Protein AF-A0A9N9K9S3-F1 (afdb_monomer_lite)

Secondary structure (DSSP, 8-state):
-HHHHHHHHTT--S----HHHHHHHHHHHHHHHHHHHHHHTSSSGGGSGGGTT-TT-SHHHHHHHHHTHHHHHHHHHHHHHHHTS--S-----

Organism: NCBI:txid60492

pLDDT: mean 82.79, std 10.07, range [51.0, 92.62]

Sequence (93 aa):
RLSMLLAKYVDDVVMSQNTRAIKSRKDSLWSLVEKLTFVFNHPNPTEHYLFENVPEINEEGIKNILSFYETGKLRFQEVLEEDVYKTKPQTSK

Radius of gyration: 15.92 Å; chains: 1; bounding box: 38×24×42 Å

Foldseek 3Di:
DVLVVLCVVVVNPDPDPDPVVVVVSVVVVVVVVVVVVVLVPDPCSCPDPVCVVVPCPDPVNNVVVVVCVVVVVVVVVVCCCVPPVVVDDDDDD

Structure (mmCIF, N/CA/C/O backbone):
data_AF-A0A9N9K9S3-F1
#
_entry.id   AF-A0A9N9K9S3-F1
#
loop_
_atom_site.group_PDB
_atom_site.id
_atom_site.type_symbol
_atom_site.label_atom_id
_atom_site.label_alt_id
_atom_site.label_comp_id
_atom_site.label_asym_id
_atom_site.label_entity_id
_atom_site.label_seq_id
_atom_site.pdbx_PDB_ins_code
_atom_site.Cartn_x
_atom_site.Cartn_y
_atom_site.Cartn_z
_atom_site.occupancy
_atom_site.B_iso_or_equiv
_atom_site.auth_seq_id
_atom_site.auth_comp_id
_atom_site.auth_asym_id
_atom_site.auth_atom_id
_atom_site.pdbx_PDB_model_num
ATOM 1 N N . ARG A 1 1 ? -11.157 6.106 10.564 1.00 72.12 1 ARG A N 1
ATOM 2 C CA . ARG A 1 1 ? -10.216 6.660 9.557 1.00 72.12 1 ARG A CA 1
ATOM 3 C C . ARG A 1 1 ? -9.823 5.622 8.514 1.00 72.12 1 ARG A C 1
ATOM 5 O O . ARG A 1 1 ? -9.779 5.979 7.347 1.00 72.12 1 ARG A O 1
ATOM 12 N N . LEU A 1 2 ? -9.615 4.354 8.878 1.00 75.31 2 LEU A N 1
ATOM 13 C CA . LEU A 1 2 ? -9.251 3.285 7.943 1.00 75.31 2 LEU A CA 1
ATOM 14 C C . LEU A 1 2 ? -10.214 3.168 6.751 1.00 75.31 2 LEU A C 1
ATOM 16 O O . LEU A 1 2 ? -9.774 3.197 5.612 1.00 75.31 2 LEU A O 1
ATOM 20 N N . SER A 1 3 ? -11.530 3.125 6.978 1.00 70.81 3 SER A N 1
ATOM 21 C CA . SER A 1 3 ? -12.496 3.054 5.869 1.00 70.81 3 SER A CA 1
ATOM 22 C C . SER A 1 3 ? -12.440 4.272 4.937 1.00 70.81 3 SER A C 1
ATOM 24 O O . SER A 1 3 ? -12.616 4.106 3.739 1.00 70.81 3 SER A O 1
ATOM 26 N N . MET A 1 4 ? -12.149 5.470 5.462 1.00 73.75 4 MET A N 1
ATOM 27 C CA . MET A 1 4 ? -11.954 6.680 4.646 1.00 73.75 4 MET A CA 1
ATOM 28 C C . MET A 1 4 ? -10.612 6.667 3.907 1.00 73.75 4 MET A C 1
ATOM 30 O O . MET A 1 4 ? -10.556 7.086 2.759 1.00 73.75 4 MET A O 1
ATOM 34 N N . LEU A 1 5 ? -9.541 6.174 4.540 1.00 74.75 5 LEU A N 1
ATOM 35 C CA . LEU A 1 5 ? -8.236 5.967 3.903 1.00 74.75 5 LEU A CA 1
ATOM 36 C C . LEU A 1 5 ? -8.364 5.017 2.711 1.00 74.75 5 LEU A C 1
ATOM 38 O O . LEU A 1 5 ? -7.892 5.330 1.624 1.00 74.75 5 LEU A O 1
ATOM 42 N N . LEU A 1 6 ? -9.055 3.893 2.910 1.00 74.12 6 LEU A N 1
ATOM 43 C CA . LEU A 1 6 ? -9.321 2.923 1.856 1.00 74.12 6 LEU A CA 1
ATOM 44 C C . LEU A 1 6 ? -10.193 3.522 0.749 1.00 74.12 6 LEU A C 1
ATOM 46 O O . LEU A 1 6 ? -9.853 3.369 -0.416 1.00 74.12 6 LEU A O 1
ATOM 50 N N . ALA A 1 7 ? -11.263 4.244 1.097 1.00 71.38 7 ALA A N 1
ATOM 51 C CA . ALA A 1 7 ? -12.141 4.893 0.120 1.00 71.38 7 ALA A CA 1
ATOM 52 C C . ALA A 1 7 ? -11.421 5.957 -0.719 1.00 71.38 7 ALA A C 1
ATOM 54 O O . ALA A 1 7 ? -11.582 5.978 -1.934 1.00 71.38 7 ALA A O 1
ATOM 55 N N . LYS A 1 8 ? -10.564 6.778 -0.095 1.00 70.38 8 LYS A N 1
ATOM 56 C CA . LYS A 1 8 ? -9.721 7.755 -0.801 1.00 70.38 8 LYS A CA 1
ATOM 57 C C . LYS A 1 8 ? -8.796 7.078 -1.812 1.00 70.38 8 LYS A C 1
ATOM 59 O O . LYS A 1 8 ? -8.536 7.638 -2.867 1.00 70.38 8 LYS A O 1
ATOM 64 N N . TYR A 1 9 ? -8.288 5.893 -1.481 1.00 70.06 9 TYR A N 1
ATOM 65 C CA . TYR A 1 9 ? -7.380 5.162 -2.358 1.00 70.06 9 TYR A CA 1
ATOM 66 C C . TYR A 1 9 ? -8.086 4.546 -3.575 1.00 70.06 9 TYR A C 1
ATOM 68 O O . TYR A 1 9 ? -7.480 4.429 -4.632 1.00 70.06 9 TYR A O 1
ATOM 76 N N . VAL A 1 10 ? -9.365 4.182 -3.449 1.00 70.00 10 VAL A N 1
ATOM 77 C CA . VAL A 1 10 ? -10.169 3.635 -4.559 1.00 70.00 10 VAL A CA 1
ATOM 78 C C . VAL A 1 10 ? -11.015 4.695 -5.280 1.00 70.00 10 VAL A C 1
ATOM 80 O O . VAL A 1 10 ? -11.956 4.331 -5.979 1.00 70.00 10 VAL A O 1
ATOM 83 N N . ASP A 1 11 ? -10.700 5.982 -5.083 1.00 65.38 11 ASP A N 1
ATOM 84 C CA . ASP A 1 11 ? -11.441 7.147 -5.602 1.00 65.38 11 ASP A CA 1
ATOM 85 C C . ASP A 1 11 ? -12.966 7.053 -5.400 1.00 65.38 11 ASP A C 1
ATOM 87 O O . ASP A 1 11 ? -13.783 7.466 -6.222 1.00 65.38 11 ASP A O 1
ATOM 91 N N . ASP A 1 12 ? -13.373 6.467 -4.273 1.00 65.19 12 ASP A N 1
ATOM 92 C CA . ASP A 1 12 ? -14.778 6.259 -3.963 1.00 65.19 12 ASP A CA 1
ATOM 93 C C . ASP A 1 12 ? -15.295 7.412 -3.104 1.00 65.19 12 ASP A C 1
ATOM 95 O O . ASP A 1 12 ? -15.334 7.358 -1.870 1.00 65.19 12 ASP A O 1
ATOM 99 N N . VAL A 1 13 ? -15.667 8.493 -3.793 1.00 58.66 13 VAL A N 1
ATOM 100 C CA . VAL A 1 13 ? -16.213 9.728 -3.208 1.00 58.66 13 VAL A CA 1
ATOM 101 C C . VAL A 1 13 ? -17.538 9.469 -2.474 1.00 58.66 13 VAL A C 1
ATOM 103 O O . VAL A 1 13 ? -17.913 10.215 -1.567 1.00 58.66 13 VAL A O 1
ATOM 106 N N . VAL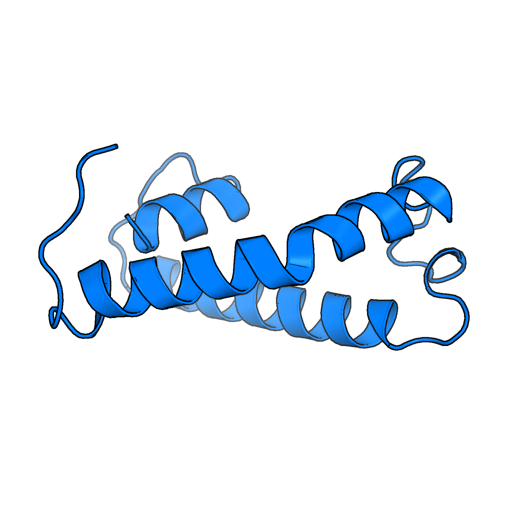 A 1 14 ? -18.242 8.384 -2.812 1.00 58.19 14 VAL A N 1
ATOM 107 C CA . VAL A 1 14 ? -19.522 8.017 -2.211 1.00 58.19 14 VAL A CA 1
ATOM 108 C C . VAL A 1 14 ? -19.306 6.794 -1.335 1.00 58.19 14 VAL A C 1
ATOM 110 O O . VAL A 1 14 ? -19.312 5.670 -1.814 1.00 58.19 14 VAL A O 1
ATOM 113 N N . MET A 1 15 ? -19.175 6.994 -0.021 1.00 61.84 15 MET A N 1
ATOM 114 C CA . MET A 1 15 ? -19.109 5.924 0.987 1.00 61.84 15 MET A CA 1
ATOM 115 C C . MET A 1 15 ? -20.404 5.088 1.011 1.00 61.84 15 MET A C 1
ATOM 117 O O . MET A 1 15 ? -21.186 5.138 1.960 1.00 61.84 15 MET A O 1
ATOM 121 N N . SER A 1 16 ? -20.649 4.304 -0.039 1.00 62.38 16 SER A N 1
ATOM 122 C CA . SER A 1 16 ? -21.802 3.431 -0.165 1.00 62.38 16 SER A CA 1
ATOM 123 C C . SER A 1 16 ? -21.736 2.411 0.961 1.00 62.38 16 SER A C 1
ATOM 125 O O . SER A 1 16 ? -20.766 1.657 1.085 1.00 62.38 16 SER A O 1
ATOM 127 N N . GLN A 1 17 ? -22.763 2.403 1.807 1.00 67.06 17 GLN A N 1
ATOM 128 C CA . GLN A 1 17 ? -22.856 1.501 2.955 1.00 67.06 17 GLN A CA 1
ATOM 129 C C . GLN A 1 17 ? -23.385 0.111 2.570 1.00 67.06 17 GLN A C 1
ATOM 131 O O . GLN A 1 17 ? -23.537 -0.756 3.429 1.00 67.06 17 GLN A O 1
ATOM 136 N N . ASN A 1 18 ? -23.646 -0.138 1.280 1.00 76.19 18 ASN A N 1
ATOM 137 C CA . ASN A 1 18 ? -24.112 -1.439 0.817 1.00 76.19 18 ASN A CA 1
ATOM 138 C C . ASN A 1 18 ? -23.018 -2.505 1.010 1.00 76.19 18 ASN A C 1
ATOM 140 O O . ASN A 1 18 ? -21.919 -2.399 0.461 1.00 76.19 18 ASN A O 1
ATOM 144 N N . THR A 1 19 ? -23.339 -3.574 1.740 1.00 73.31 19 THR A N 1
ATOM 145 C CA . THR A 1 19 ? -22.430 -4.688 2.052 1.00 73.31 19 THR A CA 1
ATOM 146 C C . THR A 1 19 ? -21.817 -5.333 0.807 1.00 73.31 19 THR A C 1
ATOM 148 O O . THR A 1 19 ? -20.636 -5.680 0.817 1.00 73.31 19 THR A O 1
ATOM 151 N N . ARG A 1 20 ? -22.576 -5.450 -0.292 1.00 76.06 20 ARG A N 1
ATOM 152 C CA . ARG A 1 20 ? -22.073 -5.991 -1.566 1.00 76.06 20 ARG A CA 1
ATOM 153 C C . ARG A 1 20 ? -21.017 -5.071 -2.180 1.00 76.06 20 ARG A C 1
ATOM 155 O O . ARG A 1 20 ? -19.970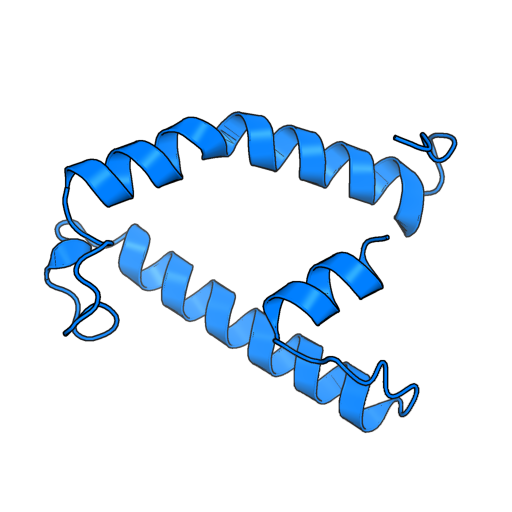 -5.550 -2.604 1.00 76.06 20 ARG A O 1
ATOM 162 N N . ALA A 1 21 ? -21.267 -3.762 -2.171 1.00 72.38 21 ALA A N 1
ATOM 163 C CA . ALA A 1 21 ? -20.318 -2.764 -2.659 1.00 72.38 21 ALA A CA 1
ATOM 164 C C . ALA A 1 21 ? -19.063 -2.700 -1.770 1.00 72.38 21 ALA A C 1
ATOM 166 O O . ALA A 1 21 ? -17.949 -2.582 -2.268 1.00 72.38 21 ALA A O 1
ATOM 167 N N . ILE A 1 22 ? -19.209 -2.839 -0.446 1.00 70.94 22 ILE A N 1
ATOM 168 C CA . ILE A 1 22 ? -18.074 -2.965 0.487 1.00 70.94 22 ILE A CA 1
ATOM 169 C C . ILE A 1 22 ? -17.211 -4.186 0.144 1.00 70.94 22 ILE A C 1
ATOM 171 O O . ILE A 1 22 ? -15.994 -4.049 0.049 1.00 70.94 22 ILE A O 1
ATOM 175 N N . LYS A 1 23 ? -17.819 -5.365 -0.043 1.00 76.94 23 LYS A N 1
ATOM 176 C CA . LYS A 1 23 ? -17.078 -6.593 -0.363 1.00 76.94 23 LYS A CA 1
ATOM 177 C C . LYS A 1 23 ? -16.331 -6.468 -1.691 1.00 76.94 23 LYS A C 1
ATOM 179 O O . LYS A 1 23 ? -15.124 -6.661 -1.712 1.00 76.94 23 LYS A O 1
ATOM 184 N N . SER A 1 24 ? -17.023 -6.045 -2.750 1.00 79.50 24 SER A N 1
ATOM 185 C CA . SER A 1 24 ? -16.407 -5.857 -4.068 1.00 79.50 24 SER A CA 1
ATOM 186 C C . SER A 1 24 ? -15.198 -4.919 -4.016 1.00 79.50 24 SER A C 1
ATOM 188 O O . SER A 1 24 ? -14.186 -5.208 -4.639 1.00 79.50 24 SER A O 1
ATOM 190 N N . ARG A 1 25 ? -15.266 -3.826 -3.241 1.00 76.69 25 ARG A N 1
ATOM 191 C CA . ARG A 1 25 ? -14.141 -2.888 -3.077 1.00 76.69 25 ARG A CA 1
ATOM 192 C C . ARG A 1 25 ? -12.941 -3.523 -2.391 1.00 76.69 25 ARG A C 1
ATOM 194 O O . ARG A 1 25 ? -11.814 -3.303 -2.820 1.00 76.69 25 ARG A O 1
ATOM 201 N N . LYS A 1 26 ? -13.176 -4.300 -1.330 1.00 80.62 26 LYS A N 1
ATOM 202 C CA . LYS A 1 26 ? -12.102 -5.019 -0.634 1.00 80.62 26 LYS A CA 1
ATOM 203 C C . LYS A 1 26 ? -11.426 -6.017 -1.566 1.00 80.62 26 LYS A C 1
ATOM 205 O O . LYS A 1 26 ? -10.204 -6.040 -1.603 1.00 80.62 26 LYS A O 1
ATOM 210 N N . ASP A 1 27 ? -12.206 -6.763 -2.341 1.00 85.25 27 ASP A N 1
ATOM 211 C CA . ASP A 1 27 ? -11.685 -7.753 -3.286 1.00 85.25 27 ASP A CA 1
ATOM 212 C C . ASP A 1 27 ? -10.872 -7.075 -4.409 1.00 85.25 27 ASP A C 1
ATOM 214 O O . ASP A 1 27 ? -9.759 -7.501 -4.717 1.00 85.25 27 ASP A O 1
ATOM 218 N N . SER A 1 28 ? -11.367 -5.965 -4.975 1.00 83.31 28 SER A N 1
ATOM 219 C CA . SER A 1 28 ? -10.634 -5.182 -5.983 1.00 83.31 28 SER A CA 1
ATOM 220 C C . SER A 1 28 ? -9.342 -4.579 -5.434 1.00 83.31 28 SER A C 1
ATOM 222 O O . SER A 1 28 ? -8.304 -4.654 -6.091 1.00 83.31 28 SER A O 1
ATOM 224 N N . LEU A 1 29 ? -9.386 -4.007 -4.228 1.00 84.50 29 LEU A N 1
ATOM 225 C CA . LEU A 1 29 ? -8.203 -3.461 -3.572 1.00 84.50 29 LEU A CA 1
ATOM 226 C C . LEU A 1 29 ? -7.181 -4.560 -3.272 1.00 84.50 29 LEU A C 1
ATOM 228 O O . LEU A 1 29 ? -5.991 -4.361 -3.487 1.00 84.50 29 LEU A O 1
ATOM 232 N N . TRP A 1 30 ? -7.641 -5.720 -2.804 1.00 88.56 30 TRP A N 1
ATOM 233 C CA . TRP A 1 30 ? -6.770 -6.855 -2.531 1.00 88.56 30 TRP A CA 1
ATOM 234 C C . TRP A 1 30 ? -6.068 -7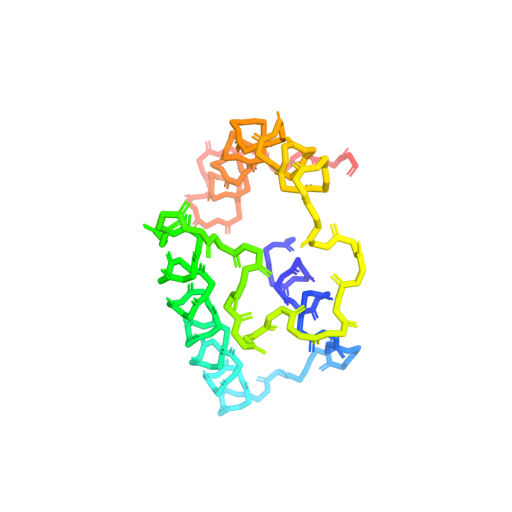.336 -3.803 1.00 88.56 30 TRP A C 1
ATOM 236 O O . TRP A 1 30 ? -4.849 -7.472 -3.814 1.00 88.56 30 TRP A O 1
ATOM 246 N N . SER A 1 31 ? -6.805 -7.468 -4.911 1.00 89.62 31 SER A N 1
ATOM 247 C CA . SER A 1 31 ? -6.216 -7.811 -6.211 1.00 89.62 31 SER A CA 1
ATOM 248 C C . SER A 1 31 ? -5.200 -6.768 -6.692 1.00 89.62 31 SER A C 1
ATOM 250 O O . SER A 1 31 ? -4.180 -7.126 -7.281 1.00 89.62 31 SER A O 1
ATOM 252 N N . LEU A 1 32 ? -5.444 -5.478 -6.441 1.00 86.88 32 LEU A N 1
ATOM 253 C CA . LEU A 1 32 ? -4.476 -4.427 -6.750 1.00 86.88 32 LEU A CA 1
ATOM 254 C C . LEU A 1 32 ? -3.195 -4.579 -5.919 1.00 86.88 32 LEU A C 1
ATOM 256 O O . LEU A 1 32 ? -2.108 -4.509 -6.485 1.00 86.88 32 LEU A O 1
ATOM 260 N N . VAL A 1 33 ? -3.312 -4.828 -4.611 1.00 88.50 33 VAL A N 1
ATOM 261 C CA . VAL A 1 33 ? -2.155 -5.084 -3.737 1.00 88.50 33 VAL A CA 1
ATOM 262 C C . VAL A 1 33 ? -1.349 -6.270 -4.257 1.00 88.50 33 VAL A C 1
ATOM 264 O O . VAL A 1 33 ? -0.143 -6.139 -4.426 1.00 88.50 33 VAL A O 1
ATOM 267 N N . GLU A 1 34 ? -1.999 -7.386 -4.593 1.00 92.50 34 GLU A N 1
ATOM 268 C CA . GLU A 1 34 ? -1.323 -8.571 -5.137 1.00 92.50 34 GLU A CA 1
ATOM 269 C C . GLU A 1 34 ? -0.547 -8.256 -6.423 1.00 92.50 34 GLU A C 1
ATOM 271 O O . GLU A 1 34 ? 0.621 -8.630 -6.549 1.00 92.50 34 GLU A O 1
ATOM 276 N N . LYS A 1 35 ? -1.161 -7.515 -7.355 1.00 90.94 35 LYS A N 1
ATOM 277 C CA . LYS A 1 35 ? -0.501 -7.082 -8.596 1.00 90.94 35 LYS A CA 1
ATOM 278 C C . LYS A 1 35 ? 0.691 -6.176 -8.311 1.00 90.94 35 LYS A C 1
ATOM 280 O O . LYS A 1 35 ? 1.768 -6.419 -8.840 1.00 90.94 35 LYS A O 1
ATOM 285 N N . LEU A 1 36 ? 0.528 -5.158 -7.468 1.00 89.00 36 LEU A N 1
ATOM 286 C CA . LEU A 1 36 ? 1.612 -4.232 -7.139 1.00 89.00 36 LEU A CA 1
ATOM 287 C C . LEU A 1 36 ? 2.762 -4.951 -6.426 1.00 89.00 36 LEU A C 1
ATOM 289 O O . LEU A 1 36 ? 3.915 -4.749 -6.788 1.00 89.00 36 LEU A O 1
ATOM 293 N N . THR A 1 37 ? 2.468 -5.832 -5.467 1.00 90.00 37 THR A N 1
ATOM 294 C CA . THR A 1 37 ? 3.481 -6.655 -4.793 1.00 90.00 37 THR A CA 1
ATOM 295 C C . THR A 1 37 ? 4.242 -7.526 -5.786 1.00 90.00 37 THR A C 1
ATOM 297 O O . THR A 1 37 ? 5.464 -7.605 -5.706 1.00 90.00 37 THR A O 1
ATOM 300 N N . PHE A 1 38 ? 3.550 -8.155 -6.739 1.00 91.12 38 PHE A N 1
ATOM 301 C CA . PHE A 1 38 ? 4.203 -8.933 -7.787 1.00 91.12 38 PHE A CA 1
ATOM 302 C C . PHE A 1 38 ? 5.172 -8.076 -8.614 1.00 91.12 38 PHE A C 1
ATOM 304 O O . PHE A 1 38 ? 6.320 -8.471 -8.803 1.00 91.12 38 PHE A O 1
ATOM 311 N N . VAL A 1 39 ? 4.745 -6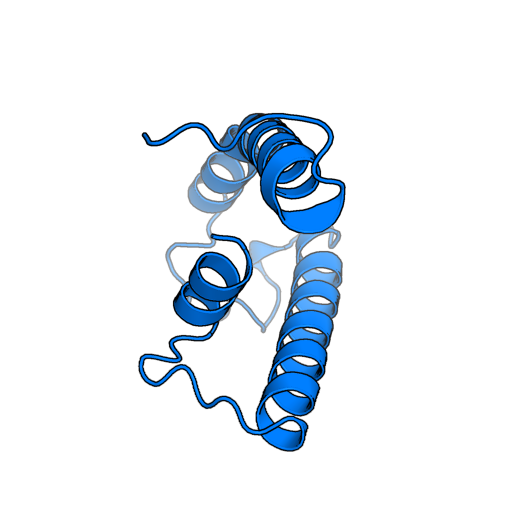.884 -9.044 1.00 90.81 39 VAL A N 1
ATOM 312 C CA . VAL A 1 39 ? 5.581 -5.999 -9.868 1.00 90.81 39 VAL A CA 1
ATOM 313 C C . VAL A 1 39 ? 6.780 -5.453 -9.104 1.00 90.81 39 VAL A C 1
ATOM 315 O O . VAL A 1 39 ? 7.894 -5.507 -9.613 1.00 90.81 39 VAL A O 1
ATOM 318 N N . PHE A 1 40 ? 6.586 -4.949 -7.885 1.00 87.94 40 PHE A N 1
ATOM 319 C CA . PHE A 1 40 ? 7.680 -4.371 -7.097 1.00 87.94 40 PHE A CA 1
ATOM 320 C C . PHE A 1 40 ? 8.721 -5.407 -6.651 1.00 87.94 40 PHE A C 1
ATOM 322 O O . PHE A 1 40 ? 9.850 -5.031 -6.353 1.00 87.94 40 PHE A O 1
ATOM 329 N N . ASN A 1 41 ? 8.368 -6.696 -6.634 1.00 88.06 41 ASN A N 1
ATOM 330 C CA . ASN A 1 41 ? 9.308 -7.788 -6.377 1.00 88.06 41 ASN A CA 1
ATOM 331 C C . ASN A 1 41 ? 10.042 -8.275 -7.642 1.00 88.06 41 ASN A C 1
ATOM 333 O O . ASN A 1 41 ? 10.917 -9.137 -7.541 1.00 88.06 41 ASN A O 1
ATOM 337 N N . HIS A 1 42 ? 9.693 -7.769 -8.828 1.00 88.31 42 HIS A N 1
ATOM 338 C CA . HIS A 1 42 ? 10.410 -8.076 -10.063 1.00 88.31 42 HIS A CA 1
ATOM 339 C C . HIS A 1 42 ? 11.798 -7.402 -10.053 1.00 88.31 42 HIS A C 1
ATOM 341 O O . HIS A 1 42 ? 11.903 -6.281 -9.558 1.00 88.31 42 HIS A O 1
ATOM 347 N N . PRO A 1 43 ? 12.858 -8.016 -10.622 1.00 86.12 43 PRO A N 1
ATOM 348 C CA . PRO A 1 43 ? 14.191 -7.404 -10.669 1.00 86.12 43 PRO A CA 1
ATOM 349 C C . PRO A 1 43 ? 14.212 -6.029 -11.350 1.00 86.12 43 PRO A C 1
ATOM 351 O O . PRO A 1 43 ? 14.890 -5.121 -10.881 1.00 86.12 43 PRO A O 1
ATOM 354 N N . ASN A 1 44 ? 13.413 -5.881 -12.410 1.00 87.56 44 ASN A N 1
ATOM 355 C CA . ASN A 1 44 ? 13.232 -4.634 -13.152 1.00 87.56 44 ASN A CA 1
ATOM 356 C C . ASN A 1 44 ? 11.758 -4.209 -13.065 1.00 87.56 44 ASN A C 1
ATOM 358 O O . ASN A 1 44 ? 10.971 -4.558 -13.948 1.00 87.56 44 ASN A O 1
ATOM 362 N N . PRO A 1 45 ? 11.334 -3.536 -11.985 1.00 85.88 45 PRO A N 1
ATOM 363 C CA . PRO A 1 45 ? 9.937 -3.149 -11.808 1.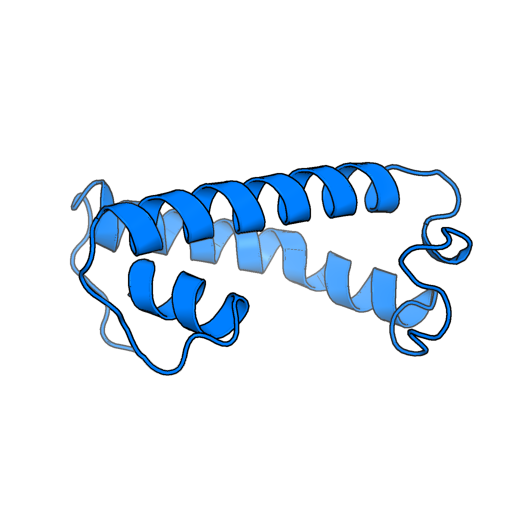00 85.88 45 PRO A CA 1
ATOM 364 C C . PRO A 1 45 ? 9.506 -2.075 -12.816 1.00 85.88 45 PRO A C 1
ATOM 366 O O . PRO A 1 45 ? 8.370 -2.106 -13.273 1.00 85.88 45 PRO A O 1
ATOM 369 N N . THR A 1 46 ? 10.411 -1.175 -13.219 1.00 87.38 46 THR A N 1
ATOM 370 C CA . THR A 1 46 ? 10.161 -0.073 -14.174 1.00 87.38 46 THR A CA 1
ATOM 371 C C . THR A 1 46 ? 9.809 -0.540 -15.589 1.00 87.38 46 THR A C 1
ATOM 373 O O . THR A 1 46 ? 9.169 0.194 -16.332 1.00 87.38 46 THR A O 1
ATOM 376 N N . GLU A 1 47 ? 10.203 -1.757 -15.968 1.00 87.75 47 GLU A N 1
ATOM 377 C CA . GLU A 1 47 ? 9.951 -2.332 -17.298 1.00 87.75 47 GLU A CA 1
ATOM 378 C C . GLU A 1 47 ? 8.632 -3.115 -17.365 1.00 87.75 47 GLU A C 1
ATOM 380 O O . GLU A 1 47 ? 8.237 -3.609 -18.422 1.00 87.75 47 GLU A O 1
ATOM 385 N N . HIS A 1 48 ? 7.941 -3.276 -16.236 1.00 89.62 48 HIS A N 1
ATOM 386 C CA . HIS A 1 48 ? 6.717 -4.058 -16.192 1.00 89.62 48 HIS A CA 1
ATOM 387 C C . HIS A 1 48 ? 5.563 -3.312 -16.879 1.00 89.62 48 HIS A C 1
ATOM 389 O O . HIS A 1 48 ? 5.310 -2.146 -16.586 1.00 89.62 48 HIS A O 1
ATOM 395 N N . TYR A 1 49 ? 4.781 -4.009 -17.713 1.00 89.19 49 TYR A N 1
ATOM 396 C CA . TYR A 1 49 ? 3.684 -3.421 -18.507 1.00 89.19 49 TYR A CA 1
ATOM 397 C C . TYR A 1 49 ? 2.639 -2.647 -17.680 1.00 89.19 49 TYR A C 1
ATOM 399 O O . TYR A 1 49 ? 1.967 -1.756 -18.183 1.00 89.19 49 TYR A O 1
ATOM 407 N N . LEU A 1 50 ? 2.492 -2.977 -16.393 1.00 87.12 50 LEU A N 1
ATOM 408 C CA . LEU A 1 50 ? 1.588 -2.260 -15.481 1.00 87.12 50 LEU A CA 1
ATOM 409 C C . LEU A 1 50 ? 2.013 -0.811 -15.207 1.00 87.12 50 LEU A C 1
ATOM 411 O O . LEU A 1 50 ? 1.179 -0.024 -14.768 1.00 87.12 50 LEU A O 1
ATOM 415 N N . PHE A 1 51 ? 3.276 -0.467 -15.451 1.00 88.19 51 PHE A N 1
ATOM 416 C CA . PHE A 1 51 ? 3.803 0.890 -15.325 1.00 88.19 51 PHE A CA 1
ATOM 417 C C . PHE A 1 51 ? 4.086 1.538 -16.682 1.00 88.19 51 PHE A C 1
ATOM 419 O O . PHE A 1 51 ? 4.677 2.616 -16.749 1.00 88.19 51 PHE A O 1
ATOM 426 N N . GLU A 1 52 ? 3.619 0.922 -17.770 1.00 87.19 52 GLU A N 1
ATOM 427 C CA . GLU A 1 52 ? 3.652 1.547 -19.084 1.00 87.19 52 GLU A CA 1
ATOM 428 C C . GLU A 1 52 ? 2.862 2.865 -19.036 1.00 87.19 52 GLU A C 1
ATOM 430 O O . GLU A 1 52 ? 1.724 2.912 -18.570 1.00 87.19 52 GLU A O 1
ATOM 435 N N . ASN A 1 53 ? 3.475 3.950 -19.512 1.00 87.50 53 ASN A N 1
ATOM 436 C CA . ASN A 1 53 ? 2.926 5.311 -19.462 1.00 87.50 53 ASN A CA 1
ATOM 437 C C . ASN A 1 53 ? 2.755 5.910 -18.053 1.00 87.50 53 ASN A C 1
ATOM 439 O O . ASN A 1 53 ? 1.998 6.867 -17.896 1.00 87.50 53 ASN A O 1
ATOM 443 N N . VAL A 1 54 ? 3.472 5.402 -17.045 1.00 89.62 54 VAL A N 1
ATOM 444 C CA . VAL A 1 54 ? 3.522 6.009 -15.705 1.00 89.62 54 VAL A CA 1
ATOM 445 C C . VAL A 1 54 ? 4.900 6.653 -15.493 1.00 89.62 54 VAL A C 1
ATOM 447 O O . VAL A 1 54 ? 5.805 6.005 -14.962 1.00 89.62 54 VAL A O 1
ATOM 450 N N . PRO A 1 55 ? 5.113 7.910 -15.936 1.00 88.31 55 PRO A N 1
ATOM 451 C CA . PRO A 1 55 ? 6.432 8.552 -15.911 1.00 88.31 55 PRO A CA 1
ATOM 452 C C . PRO A 1 55 ? 6.999 8.725 -14.495 1.00 88.31 55 PRO A C 1
ATOM 454 O O . PRO A 1 55 ? 8.214 8.837 -14.325 1.00 88.31 55 PRO A O 1
ATOM 457 N N . GLU A 1 56 ? 6.137 8.723 -13.476 1.00 90.62 56 GLU A N 1
ATOM 458 C CA . GLU A 1 56 ? 6.503 8.769 -12.064 1.00 90.62 56 GLU A CA 1
ATOM 459 C C . GLU A 1 56 ? 7.131 7.460 -11.571 1.00 90.62 56 GLU A C 1
ATOM 461 O O . GLU A 1 56 ? 7.825 7.474 -10.559 1.00 90.62 56 GLU A O 1
ATOM 466 N N . ILE A 1 57 ? 6.932 6.333 -12.264 1.00 90.81 57 ILE A N 1
ATOM 467 C CA . ILE A 1 57 ? 7.523 5.033 -11.915 1.00 90.81 57 ILE A CA 1
ATOM 468 C C . ILE A 1 57 ? 8.820 4.821 -12.705 1.00 90.81 57 ILE A C 1
ATOM 470 O O . ILE A 1 57 ? 8.995 3.878 -13.472 1.00 90.81 57 ILE A O 1
ATOM 474 N N . ASN A 1 58 ? 9.757 5.738 -12.487 1.00 90.50 58 ASN A N 1
ATOM 475 C CA . ASN A 1 58 ? 11.157 5.602 -12.882 1.00 90.50 58 ASN A CA 1
ATOM 476 C C . ASN A 1 58 ? 12.019 5.230 -11.657 1.00 90.50 58 ASN A C 1
ATOM 478 O O . ASN A 1 58 ? 11.508 5.116 -10.542 1.00 90.50 58 ASN A O 1
ATOM 482 N N . GLU A 1 59 ? 13.326 5.034 -11.838 1.00 89.19 59 GLU A N 1
ATOM 483 C CA . GLU A 1 59 ? 14.229 4.641 -10.744 1.00 89.19 59 GLU A CA 1
ATOM 484 C C . GLU A 1 59 ? 14.171 5.593 -9.536 1.00 89.19 59 GLU A C 1
ATOM 486 O O . GLU A 1 59 ? 14.102 5.146 -8.388 1.00 89.19 59 GLU A O 1
ATOM 491 N N . GLU A 1 60 ? 14.154 6.906 -9.781 1.00 92.56 60 GLU A N 1
ATOM 492 C CA . GLU A 1 60 ? 14.061 7.920 -8.729 1.00 92.56 60 GLU A CA 1
ATOM 493 C C . GLU A 1 60 ? 12.694 7.883 -8.041 1.00 92.56 60 GLU A C 1
ATOM 495 O O . GLU A 1 60 ? 12.611 7.914 -6.813 1.00 92.56 60 GLU A O 1
ATOM 500 N N . GLY A 1 61 ? 11.620 7.749 -8.814 1.00 91.88 61 GLY A N 1
ATOM 501 C CA . GLY A 1 61 ? 10.266 7.626 -8.293 1.00 91.88 61 GLY A CA 1
ATOM 502 C C . GLY A 1 61 ? 10.081 6.397 -7.408 1.00 91.88 61 GLY A C 1
ATOM 503 O O . GLY A 1 61 ? 9.556 6.510 -6.300 1.00 91.88 61 GLY A O 1
ATOM 504 N N . ILE A 1 62 ? 10.593 5.237 -7.829 1.00 89.69 62 ILE A N 1
ATOM 505 C CA . ILE A 1 62 ? 10.579 4.016 -7.014 1.00 89.69 62 ILE A CA 1
ATOM 506 C C . ILE A 1 62 ? 11.395 4.216 -5.740 1.00 89.69 62 ILE A C 1
ATOM 508 O O . ILE A 1 62 ? 10.917 3.901 -4.650 1.00 89.69 62 ILE A O 1
ATOM 512 N N . LYS A 1 63 ? 12.599 4.788 -5.842 1.00 90.69 63 LYS A N 1
ATOM 513 C CA . LYS A 1 63 ? 13.427 5.096 -4.671 1.00 90.69 63 LYS A CA 1
ATOM 514 C C . LYS A 1 63 ? 12.690 6.011 -3.690 1.00 90.69 63 LYS A C 1
ATOM 516 O O . LYS A 1 63 ? 12.719 5.762 -2.485 1.00 90.69 63 LYS A O 1
ATOM 521 N N . ASN A 1 64 ? 11.993 7.025 -4.197 1.00 91.62 64 ASN A N 1
ATOM 522 C CA . ASN A 1 64 ? 11.187 7.932 -3.389 1.00 91.62 64 ASN A CA 1
ATOM 523 C C . ASN A 1 64 ? 10.025 7.201 -2.710 1.00 91.62 64 ASN A C 1
ATOM 525 O O . ASN A 1 64 ? 9.857 7.356 -1.503 1.00 91.62 64 ASN A O 1
ATOM 529 N N . ILE A 1 65 ? 9.278 6.352 -3.423 1.00 88.50 65 ILE A N 1
ATOM 530 C CA . ILE A 1 65 ? 8.206 5.525 -2.838 1.00 88.50 65 ILE A CA 1
ATOM 531 C C . ILE A 1 65 ? 8.756 4.652 -1.703 1.00 88.50 65 ILE A C 1
ATOM 533 O O . ILE A 1 65 ? 8.206 4.640 -0.599 1.00 88.50 65 ILE A O 1
ATOM 537 N N . LEU A 1 66 ? 9.869 3.958 -1.950 1.00 88.00 66 LEU A N 1
ATOM 538 C CA . LEU A 1 66 ? 10.490 3.064 -0.973 1.00 88.00 66 LEU A CA 1
ATOM 539 C C . LEU A 1 66 ? 11.055 3.819 0.238 1.00 88.00 66 LEU A C 1
ATOM 541 O O . LEU A 1 66 ? 11.034 3.282 1.344 1.00 88.00 66 LEU A O 1
ATOM 545 N N . SER A 1 67 ? 11.485 5.075 0.072 1.00 92.56 67 SER A N 1
ATOM 546 C CA . SER A 1 67 ? 11.975 5.906 1.183 1.00 92.56 67 SER A CA 1
ATOM 547 C C . SER A 1 67 ? 10.930 6.131 2.282 1.00 92.56 67 SER A C 1
ATOM 549 O O . SER A 1 67 ? 11.280 6.255 3.454 1.00 92.56 67 SER A O 1
ATOM 551 N N . PHE A 1 68 ? 9.642 6.108 1.928 1.00 89.94 68 PHE A N 1
ATOM 552 C CA . PHE A 1 68 ? 8.539 6.271 2.873 1.00 89.94 68 PHE A CA 1
ATOM 553 C C . PHE A 1 68 ? 8.007 4.943 3.417 1.00 89.94 68 PHE A C 1
ATOM 555 O O . PHE A 1 68 ? 7.103 4.963 4.251 1.00 89.94 68 PHE A O 1
ATOM 562 N N . TYR A 1 69 ? 8.531 3.797 2.972 1.00 87.50 69 TYR A N 1
ATOM 563 C CA . TYR A 1 69 ? 7.952 2.490 3.281 1.00 87.50 69 TYR A CA 1
ATOM 564 C C . TYR A 1 69 ? 7.898 2.215 4.788 1.00 87.50 69 TYR A C 1
ATOM 566 O O . TYR A 1 69 ? 6.830 1.923 5.326 1.00 87.50 69 TYR A O 1
ATOM 574 N N . GLU A 1 70 ? 9.019 2.387 5.492 1.00 90.50 70 GLU A N 1
ATOM 575 C CA . GLU A 1 70 ? 9.076 2.135 6.937 1.00 90.50 70 GLU A CA 1
ATOM 576 C C . GLU A 1 70 ? 8.200 3.116 7.728 1.00 90.50 70 GLU A C 1
ATOM 578 O O . GLU A 1 70 ? 7.450 2.712 8.618 1.00 90.50 70 GLU A O 1
ATOM 583 N N . THR A 1 71 ? 8.206 4.403 7.365 1.00 92.00 71 THR A N 1
ATOM 584 C CA . THR A 1 71 ? 7.336 5.405 8.002 1.00 92.00 71 THR A CA 1
ATOM 585 C C . THR A 1 71 ? 5.857 5.112 7.749 1.00 92.00 71 THR A C 1
ATOM 587 O O . THR A 1 71 ? 5.038 5.193 8.665 1.00 92.00 71 THR A O 1
ATOM 590 N N . GLY A 1 72 ? 5.505 4.728 6.521 1.00 89.31 72 GLY A N 1
ATOM 591 C CA . GLY A 1 72 ? 4.152 4.334 6.146 1.00 89.31 72 GLY A CA 1
ATOM 592 C C . GLY A 1 72 ? 3.690 3.101 6.917 1.00 89.31 72 GLY A C 1
ATOM 593 O O . GLY A 1 72 ? 2.579 3.088 7.445 1.00 89.31 72 GLY A O 1
ATOM 594 N N . LYS A 1 73 ? 4.556 2.094 7.059 1.00 89.75 73 LYS A N 1
ATOM 595 C CA . LYS A 1 73 ? 4.285 0.872 7.824 1.00 89.75 73 LYS A CA 1
ATOM 596 C C . LYS A 1 73 ? 3.983 1.170 9.291 1.00 89.75 73 LYS A C 1
ATOM 598 O O . LYS A 1 73 ? 2.977 0.682 9.804 1.00 89.75 73 LYS A O 1
ATOM 603 N N . LEU A 1 74 ? 4.798 2.003 9.941 1.00 92.38 74 LEU A N 1
ATOM 604 C CA . LEU A 1 74 ? 4.543 2.448 11.316 1.00 92.38 74 LEU A CA 1
ATOM 605 C C . LEU A 1 74 ? 3.191 3.155 11.422 1.00 92.38 74 LEU A C 1
ATOM 607 O O . LEU A 1 74 ? 2.380 2.833 12.290 1.00 92.38 74 LEU A O 1
ATOM 611 N N . ARG A 1 75 ? 2.895 4.059 10.482 1.00 88.94 75 ARG A N 1
ATOM 612 C CA . ARG A 1 75 ? 1.615 4.768 10.466 1.00 88.94 75 ARG A CA 1
ATOM 613 C C . ARG A 1 75 ? 0.425 3.821 10.288 1.00 88.94 75 ARG A C 1
ATOM 615 O O . ARG A 1 75 ? -0.607 4.013 10.927 1.00 88.94 75 ARG A O 1
ATOM 622 N N . PHE A 1 76 ? 0.549 2.795 9.447 1.00 87.19 76 PHE A N 1
ATOM 623 C CA . PHE A 1 76 ? -0.491 1.777 9.289 1.00 87.19 76 PHE A CA 1
ATOM 624 C C . PHE A 1 76 ? -0.700 0.955 10.563 1.00 87.19 76 PHE A C 1
ATOM 626 O O . PHE A 1 76 ? -1.847 0.677 10.910 1.00 87.19 76 PHE A O 1
ATOM 633 N N . GLN A 1 77 ? 0.371 0.601 11.278 1.00 90.00 77 GLN A N 1
ATOM 634 C CA . GLN A 1 77 ? 0.266 -0.095 12.564 1.00 90.00 77 GLN A CA 1
ATOM 635 C C . GLN A 1 77 ? -0.489 0.744 13.599 1.00 90.00 77 GLN A C 1
ATOM 637 O O . GLN A 1 77 ? -1.407 0.230 14.234 1.00 90.00 77 GLN A O 1
ATOM 642 N N . GLU A 1 78 ? -0.191 2.041 13.702 1.00 90.06 78 GLU A N 1
ATOM 643 C CA . GLU A 1 78 ? -0.940 2.955 14.574 1.00 90.06 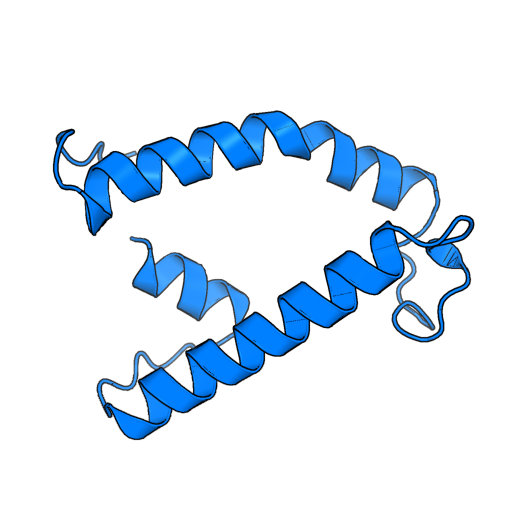78 GLU A CA 1
ATOM 644 C C . GLU A 1 78 ? -2.432 2.985 14.217 1.00 90.06 78 GLU A C 1
ATOM 646 O O . GLU A 1 78 ? -3.284 2.862 15.092 1.00 90.06 78 GLU A O 1
ATOM 651 N N . VAL A 1 79 ? -2.766 3.096 12.925 1.00 87.94 79 VAL A N 1
ATOM 652 C CA . VAL A 1 79 ? -4.168 3.107 12.473 1.00 87.94 79 VAL A CA 1
ATOM 653 C C . VAL A 1 79 ? -4.876 1.793 12.813 1.00 87.94 79 VAL A C 1
ATOM 655 O O . VAL A 1 79 ? -6.049 1.819 13.178 1.00 87.94 79 VAL A O 1
ATOM 658 N N . LEU A 1 80 ? -4.195 0.647 12.722 1.00 89.25 80 LEU A N 1
ATOM 659 C CA . LEU A 1 80 ? -4.762 -0.642 13.128 1.00 89.25 80 LEU A CA 1
ATOM 660 C C . LEU A 1 80 ? -5.034 -0.696 14.637 1.00 89.25 80 LEU A C 1
ATOM 662 O O . LEU A 1 80 ? -6.117 -1.120 15.046 1.00 89.25 80 LEU A O 1
ATOM 666 N N . GLU A 1 81 ? -4.086 -0.247 15.458 1.00 91.06 81 GLU A N 1
ATOM 667 C CA . GLU A 1 81 ? -4.234 -0.187 16.916 1.00 91.06 81 GLU A CA 1
ATOM 668 C C . GLU A 1 81 ? -5.374 0.746 17.353 1.00 91.06 81 GLU A C 1
ATOM 670 O O . GLU A 1 81 ? -6.128 0.405 18.266 1.00 91.06 81 GLU A O 1
ATOM 675 N N . GLU A 1 82 ? -5.539 1.888 16.680 1.00 88.25 82 GLU A N 1
ATOM 676 C CA . GLU A 1 82 ? -6.600 2.866 16.949 1.00 88.25 82 GLU A CA 1
ATOM 677 C C . GLU A 1 82 ? -7.984 2.399 16.459 1.00 88.25 82 GLU A C 1
ATOM 679 O O . GLU A 1 82 ? -8.951 2.382 17.222 1.00 88.25 82 GLU A O 1
ATOM 684 N N . ASP A 1 83 ? -8.106 2.038 15.176 1.00 85.94 83 ASP A N 1
ATOM 685 C CA . ASP A 1 83 ? -9.410 1.861 14.520 1.00 85.94 83 ASP A CA 1
ATOM 686 C C . ASP A 1 83 ? -9.929 0.417 14.560 1.00 85.94 83 ASP A C 1
ATOM 688 O O . ASP A 1 83 ? -11.146 0.208 14.523 1.00 85.94 83 ASP A O 1
ATOM 692 N N . VAL A 1 84 ? -9.036 -0.579 14.600 1.00 87.44 84 VAL A N 1
ATOM 693 C CA . VAL A 1 84 ? -9.407 -2.002 14.520 1.00 87.44 84 VAL A CA 1
ATOM 694 C C . VAL A 1 84 ? -9.319 -2.660 15.887 1.00 87.44 84 VAL A C 1
ATOM 696 O O . VAL A 1 84 ? -10.325 -3.159 16.390 1.00 87.44 84 VAL A O 1
ATOM 699 N N . TYR A 1 85 ? -8.135 -2.644 16.502 1.00 90.56 85 TYR A N 1
ATOM 700 C CA . TYR A 1 85 ? -7.919 -3.291 17.797 1.00 90.56 85 TYR A CA 1
ATOM 701 C C . TYR A 1 85 ? -8.456 -2.464 18.963 1.00 90.56 85 TYR A C 1
ATOM 703 O O . TYR A 1 85 ? -8.780 -3.032 20.004 1.00 90.56 85 TYR A O 1
ATOM 711 N N . LYS A 1 86 ? -8.588 -1.143 18.781 1.00 88.75 86 LYS A N 1
ATOM 712 C CA . LYS A 1 86 ? -9.044 -0.191 19.806 1.00 88.75 86 LYS A CA 1
ATOM 713 C C . LYS A 1 86 ? -8.198 -0.250 21.084 1.00 88.75 86 LYS A C 1
ATOM 715 O O . LYS A 1 86 ? -8.700 -0.018 22.182 1.00 88.75 86 LYS A O 1
ATOM 720 N N . THR A 1 87 ? -6.917 -0.580 20.944 1.00 92.62 87 THR A N 1
ATOM 721 C CA . THR A 1 87 ? -5.953 -0.665 22.051 1.00 92.62 87 THR A CA 1
ATOM 722 C C . THR A 1 87 ? -5.328 0.690 22.370 1.00 92.62 87 THR A C 1
ATOM 724 O O . THR A 1 87 ? -4.793 0.873 23.463 1.00 92.62 87 THR A O 1
ATOM 727 N N . LYS A 1 88 ? -5.420 1.654 21.446 1.00 89.38 88 LYS A N 1
ATOM 728 C CA . LYS A 1 88 ? -5.000 3.046 21.634 1.00 89.38 88 LYS A CA 1
ATOM 729 C C . LYS A 1 88 ? -6.159 4.013 21.365 1.00 89.38 88 LYS A C 1
ATOM 731 O O . LYS A 1 88 ? -7.004 3.728 20.515 1.00 89.38 88 LYS A O 1
ATOM 736 N N . PRO A 1 89 ? -6.214 5.158 22.070 1.00 84.38 89 PRO A N 1
ATOM 737 C CA . PRO A 1 89 ? -7.175 6.208 21.763 1.00 84.38 89 PRO A CA 1
ATOM 738 C C . PRO A 1 89 ? -6.875 6.814 20.391 1.00 84.38 89 PRO A C 1
ATOM 740 O O . PRO A 1 89 ? -5.718 6.949 20.000 1.00 84.38 89 PRO A O 1
ATOM 743 N N . GLN A 1 90 ? -7.921 7.226 19.679 1.00 76.75 90 GLN A N 1
ATOM 744 C CA . GLN A 1 90 ? -7.775 7.861 18.373 1.00 76.75 90 GLN A CA 1
ATOM 745 C C . GLN A 1 90 ? -7.092 9.223 18.516 1.00 76.75 90 GLN A C 1
ATOM 747 O O . GLN A 1 90 ? -7.650 10.152 19.105 1.00 76.75 90 GLN A O 1
ATOM 752 N N . THR A 1 91 ? -5.896 9.370 17.947 1.00 68.50 91 THR A N 1
ATOM 753 C CA . THR A 1 91 ? -5.228 10.673 17.897 1.00 68.50 91 THR A CA 1
ATOM 754 C C . THR A 1 91 ? -5.815 11.528 16.773 1.00 68.50 91 THR A C 1
ATOM 756 O O . THR A 1 91 ? -5.578 11.284 15.585 1.00 68.50 91 THR A O 1
ATOM 759 N N . SER A 1 92 ? -6.598 12.550 17.135 1.00 52.59 92 SER A N 1
ATOM 760 C CA . SER A 1 92 ? -7.038 13.594 16.203 1.00 52.59 92 SER A CA 1
ATOM 761 C C . SER A 1 92 ? -5.834 14.465 15.832 1.00 52.59 92 SER A C 1
ATOM 763 O O . SER A 1 92 ? -5.495 15.404 16.545 1.00 52.59 92 SER A O 1
ATOM 765 N N . LYS A 1 93 ? -5.155 14.103 14.745 1.00 51.00 93 LYS A N 1
ATOM 766 C CA . LYS A 1 93 ? -4.275 14.995 13.988 1.00 51.00 93 LYS A CA 1
ATOM 767 C C . LYS A 1 93 ? -4.965 15.298 12.675 1.00 51.00 93 LYS A C 1
ATOM 769 O O . LYS A 1 93 ? -5.464 14.309 12.076 1.00 51.00 93 LYS A O 1
#